Protein 6E6O (pdb70)

InterPro domains:
  IPR009064 Pheromone, protozoan [PF06360] (36-72)
  IPR016058 Pheromone Er-1, protozoan [G3DSA:1.20.50.10] (36-75)
  IPR036245 Protozoan pheromone superfamily [SSF47014] (36-75)

Nearest PDB structures (foldseek):
  2erl-assembly1_A  TM=1.021E+00  e=1.651E-05  Euplotes raikovi
  1erc-assembly1_A  TM=8.445E-01  e=1.434E-04  Euplotes raikovi
  6ynx-assembly1_N  TM=4.156E-01  e=6.668E+00  Tetrahymena thermophila

Secondary structure (DSSP, 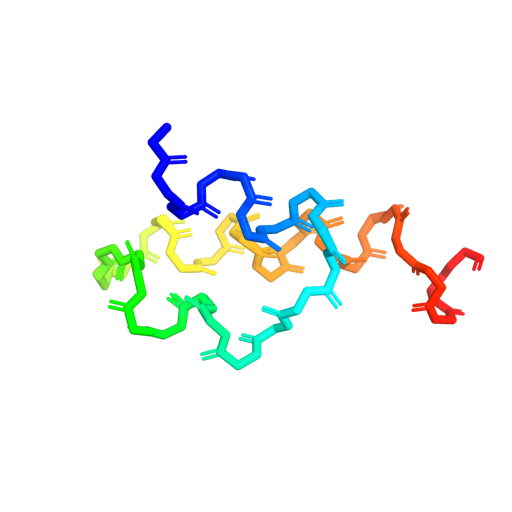8-state):
-HHHHHHHHT-THHHHHHS-TTHHHHHHHHHHHHHSTTT-

Solvent-accessible surface area: 2865 Å² total; per-residue (Å²): 114,57,5,98,103,12,5,90,136,48,59,83,93,17,8,124,88,86,5,95,144,43,131,49,86,66,28,5,96,112,68,6,122,69,83,0,98,122,89,120

Structure (mmCIF, N/CA/C/O backbone):
data_6E6O
#
_entry.id   6E6O
#
_cell.length_a   53.440
_cell.length_b   22.560
_cell.length_c   23.010
_cell.angle_alpha   90.00
_cell.angle_beta   110.57
_cell.angle_gamma   90.00
#
_symmetry.space_group_name_H-M   'C 1 2 1'
#
loop_
_entity.id
_entity.type
_entity.pdbx_description
1 polymer 'Mating pheromone Er-1/Er-3'
2 water water
#
loop_
_atom_site.group_PDB
_atom_site.id
_atom_site.type_symbol
_atom_site.label_atom_id
_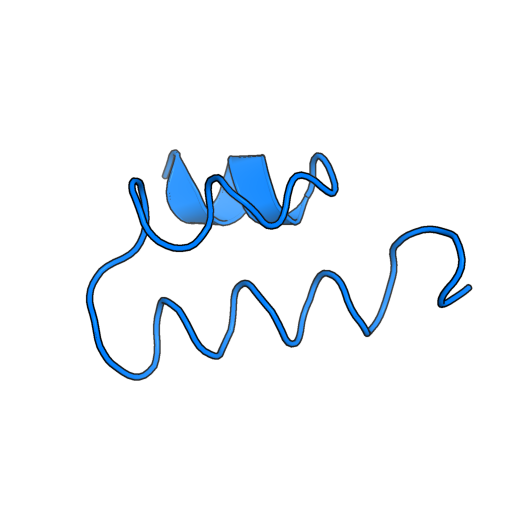atom_site.label_alt_id
_atom_site.label_comp_id
_atom_site.label_asym_id
_atom_site.label_entity_id
_atom_site.label_seq_id
_atom_site.pdbx_PDB_ins_code
_atom_site.Cartn_x
_atom_site.Cartn_y
_atom_site.Cartn_z
_atom_site.occupancy
_atom_site.B_iso_or_equiv
_atom_site.auth_seq_id
_atom_site.auth_comp_id
_atom_site.auth_asym_id
_atom_site.auth_atom_id
_atom_site.pdbx_PDB_model_num
ATOM 1 N N . ASP A 1 1 ? 25.684 18.619 6.910 1.00 13.36 1 ASP A N 1
ATOM 2 C CA . ASP A 1 1 ? 24.652 17.631 6.434 1.00 10.62 1 ASP A CA 1
ATOM 3 C C . ASP A 1 1 ? 24.565 16.555 7.514 1.00 8.84 1 ASP A C 1
ATOM 4 O O . ASP A 1 1 ? 25.183 16.677 8.607 1.00 10.80 1 ASP A O 1
ATOM 9 N N . ALA A 1 2 ? 23.734 15.532 7.279 1.00 8.47 2 ALA A N 1
ATOM 10 C CA . ALA A 1 2 ? 23.546 14.496 8.273 1.00 7.15 2 ALA A CA 1
ATOM 11 C C . ALA A 1 2 ? 24.870 13.718 8.565 1.00 6.62 2 ALA A C 1
ATOM 12 O O . ALA A 1 2 ? 25.095 13.316 9.655 1.00 7.40 2 ALA A O 1
ATOM 14 N N . CYS A 1 3 ? 25.646 13.487 7.504 1.00 6.83 3 CYS A N 1
ATOM 15 C CA . CYS A 1 3 ? 26.952 12.861 7.659 1.00 6.28 3 CYS A CA 1
ATOM 16 C C . CYS A 1 3 ? 27.826 13.592 8.678 1.00 5.55 3 CYS A C 1
ATOM 17 O O . CYS A 1 3 ? 28.353 12.982 9.621 1.00 5.60 3 CYS A O 1
ATOM 20 N N . GLU A 1 4 ? 28.006 14.893 8.494 1.00 6.30 4 GLU A N 1
ATOM 21 C CA . GLU A 1 4 ? 28.847 15.698 9.353 1.00 6.55 4 GLU A CA 1
ATOM 22 C C . GLU A 1 4 ? 28.311 15.602 10.783 1.00 5.59 4 GLU A C 1
ATOM 23 O O . GLU A 1 4 ? 29.039 15.485 11.770 1.00 5.69 4 GLU A O 1
ATOM 29 N N . GLN A 1 5 ? 26.992 15.748 10.910 1.00 6.61 5 GLN A N 1
ATOM 30 C CA . GLN A 1 5 ? 26.395 15.741 12.236 1.00 7.23 5 GLN A CA 1
ATOM 31 C C . GLN A 1 5 ? 26.445 14.404 12.869 1.00 6.92 5 GLN A C 1
ATOM 32 O O . GLN A 1 5 ? 26.628 14.301 14.092 1.00 7.74 5 GLN A O 1
ATOM 38 N N . ALA A 1 6 ? 26.349 13.312 12.175 1.00 7.24 6 ALA A N 1
ATOM 39 C CA . ALA A 1 6 ? 26.480 11.976 12.733 1.00 7.16 6 ALA A CA 1
ATOM 40 C C . ALA A 1 6 ? 27.923 11.722 13.212 1.00 6.64 6 ALA A C 1
ATOM 41 O O . ALA A 1 6 ? 28.101 11.096 14.250 1.00 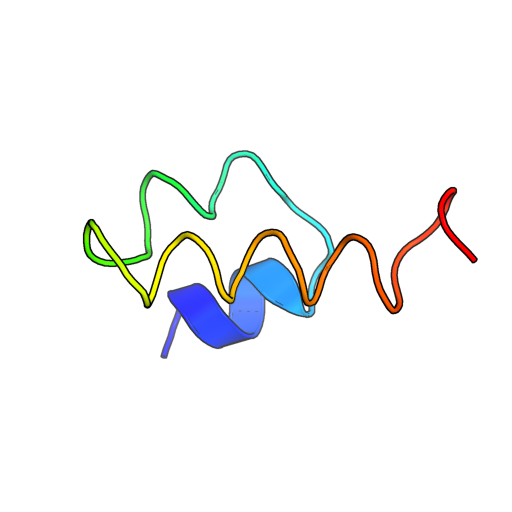6.84 6 ALA A O 1
ATOM 43 N N . ALA A 1 7 ? 29.000 12.155 12.465 1.00 5.29 7 ALA A N 1
ATOM 44 C CA . ALA A 1 7 ? 30.352 12.142 12.986 1.00 4.73 7 ALA A CA 1
ATOM 45 C C . ALA A 1 7 ? 30.436 12.850 14.319 1.00 4.44 7 ALA A C 1
ATOM 46 O O . ALA A 1 7 ? 30.998 12.337 15.301 1.00 4.67 7 ALA A O 1
ATOM 48 N N . ILE A 1 8 ? 29.848 14.065 14.379 1.00 4.54 8 ILE A N 1
ATOM 49 C CA . ILE A 1 8 ? 29.954 14.857 15.586 1.00 5.01 8 ILE A CA 1
ATOM 50 C C . ILE A 1 8 ? 29.180 14.196 16.757 1.00 5.47 8 ILE A C 1
ATOM 51 O O . ILE A 1 8 ? 29.554 14.368 17.911 1.00 6.18 8 ILE A O 1
ATOM 56 N N . GLN A 1 9 ? 28.148 13.423 16.462 1.00 5.40 9 GLN A N 1
ATOM 57 C CA A GLN A 1 9 ? 27.471 12.704 17.478 0.57 5.59 9 GLN A CA 1
ATOM 58 C CA B 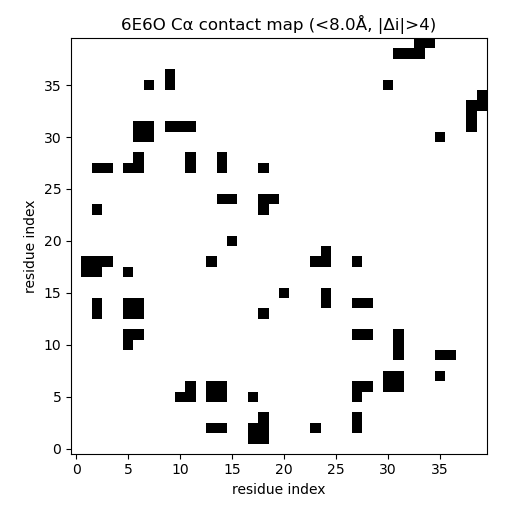GLN A 1 9 ? 27.437 12.543 17.470 0.43 5.62 9 GLN A CA 1
ATOM 59 C C . GLN A 1 9 ? 28.229 11.380 17.935 1.00 5.43 9 GLN A C 1
ATOM 60 O O . GLN A 1 9 ? 27.824 10.781 18.912 1.00 6.91 9 GLN A O 1
ATOM 71 N N . CYS A 1 10 ? 29.265 11.026 17.219 1.00 4.87 10 CYS A N 1
ATOM 72 C CA . CYS A 1 10 ? 30.104 9.892 17.549 1.00 5.06 10 CYS A CA 1
ATOM 73 C C . CYS A 1 1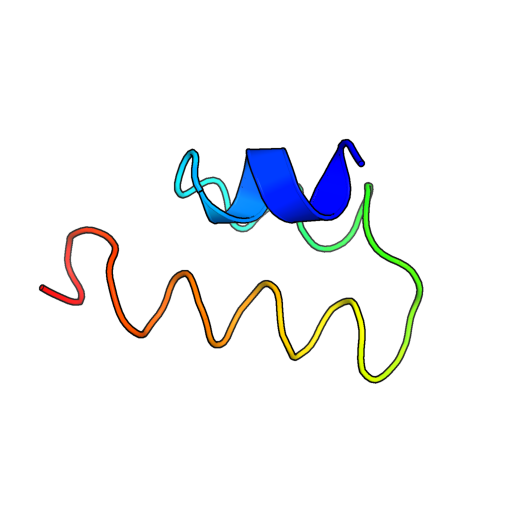0 ? 29.400 8.559 17.291 1.00 5.27 10 CYS A C 1
ATOM 74 O O . CYS A 1 10 ? 29.508 7.630 18.095 1.00 7.67 10 CYS A O 1
ATOM 77 N N . VAL A 1 11 ? 28.674 8.468 16.178 1.00 4.87 11 VAL A N 1
ATOM 78 C CA . VAL A 1 11 ? 27.937 7.265 15.826 1.00 4.97 11 VAL A CA 1
ATOM 79 C C . VAL A 1 11 ? 28.521 6.744 14.508 1.00 4.98 11 VAL A C 1
ATOM 80 O O . VAL A 1 11 ? 28.089 7.088 13.416 1.00 5.15 11 VAL A O 1
ATOM 84 N N . GLU A 1 12 ? 29.540 5.895 14.631 1.00 5.69 12 GLU A N 1
ATOM 85 C CA . GLU A 1 12 ? 30.260 5.472 13.438 1.00 6.19 12 GLU A CA 1
ATOM 86 C C . GLU A 1 12 ? 29.373 4.668 12.481 1.00 6.00 12 GLU A C 1
ATOM 87 O O . GLU A 1 12 ? 29.592 4.745 11.272 1.00 6.27 12 GLU A O 1
ATOM 93 N N . SER A 1 13 ? 28.383 3.913 12.970 1.00 6.66 13 SER A N 1
ATOM 94 C CA . SER A 1 13 ? 27.498 3.194 12.030 1.00 7.50 13 SER A CA 1
ATOM 95 C C .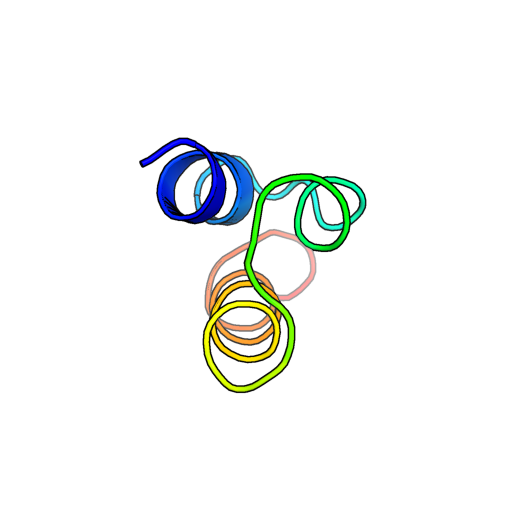 SER A 1 13 ? 26.848 4.093 11.011 1.00 7.14 13 SER A C 1
ATOM 96 O O . SER A 1 13 ? 26.552 3.696 9.881 1.00 9.61 13 SER A O 1
ATOM 99 N N . ALA A 1 14 ? 26.591 5.308 11.442 1.00 5.85 14 ALA A N 1
ATOM 100 C CA . ALA A 1 14 ? 25.923 6.238 10.553 1.00 6.74 14 ALA A CA 1
ATOM 101 C C . ALA A 1 14 ? 26.859 6.846 9.519 1.00 6.76 14 ALA A C 1
ATOM 102 O O . ALA A 1 14 ? 26.346 7.491 8.570 1.00 7.92 14 ALA A O 1
ATOM 104 N N A CYS A 1 15 ? 28.193 6.668 9.673 0.84 5.85 15 CYS A N 1
ATOM 105 N N B CYS A 1 15 ? 28.085 6.560 9.529 0.16 6.76 15 CYS A N 1
ATOM 106 C CA A CYS A 1 15 ? 29.069 7.167 8.579 0.84 5.83 15 CYS A CA 1
ATOM 107 C CA B CYS A 1 15 ? 28.718 7.276 8.584 0.16 6.04 15 CYS A CA 1
ATOM 108 C C A CYS A 1 15 ? 28.682 6.465 7.257 0.84 6.56 15 CYS A C 1
ATOM 109 C C B CYS A 1 15 ? 28.833 6.433 7.293 0.16 6.28 15 CYS A C 1
ATOM 110 O O A CYS A 1 15 ? 28.575 7.089 6.246 0.84 6.92 15 CYS A O 1
ATOM 111 O O B CYS A 1 15 ? 29.131 6.983 6.280 0.16 5.72 15 CYS A O 1
ATOM 116 N N . GLU A 1 16 ? 28.448 5.146 7.297 1.00 7.20 16 GLU A N 1
ATOM 117 C CA . GLU A 1 16 ? 28.200 4.454 6.076 1.00 8.13 16 GLU A CA 1
ATOM 118 C C . GLU A 1 16 ? 26.885 4.864 5.453 1.00 8.68 16 GLU A C 1
ATOM 119 O O . GLU A 1 16 ? 26.812 4.956 4.233 1.00 12.92 16 GLU A O 1
ATOM 125 N N . SER A 1 17 ? 25.862 5.022 6.272 1.00 7.42 17 SER A N 1
ATOM 126 C CA . SER A 1 17 ? 24.568 5.263 5.685 1.00 8.28 17 SER A CA 1
ATOM 127 C C . SER A 1 17 ? 24.334 6.710 5.327 1.00 8.89 17 SER A C 1
ATOM 128 O O . SER A 1 17 ? 23.503 6.977 4.467 1.00 15.76 17 SER A O 1
ATOM 131 N N . LEU A 1 18 ? 24.999 7.665 5.971 1.00 6.16 18 LEU A N 1
ATOM 132 C CA . LEU A 1 18 ? 24.711 9.041 5.716 1.00 7.06 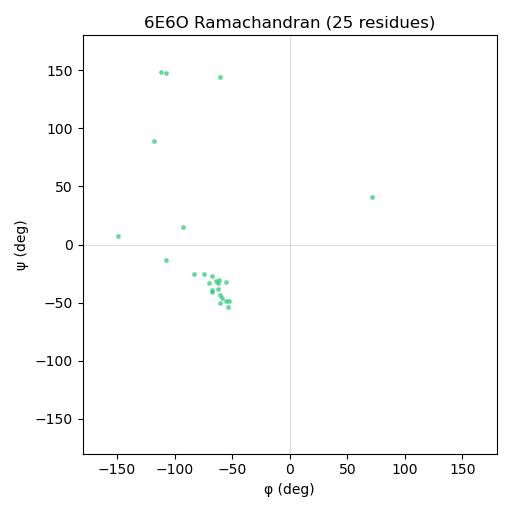18 LEU A CA 1
ATOM 133 C C . LEU A 1 18 ? 25.782 9.763 4.920 1.00 7.88 18 LEU A C 1
ATOM 134 O O . LEU A 1 18 ? 25.540 10.877 4.432 1.00 14.93 18 LEU A O 1
ATOM 139 N N . CYS A 1 19 ? 26.948 9.195 4.757 1.00 5.18 19 CYS A N 1
ATOM 140 C CA . CYS A 1 19 ? 28.048 9.837 4.037 1.00 5.05 19 CYS A CA 1
ATOM 141 C C . CYS A 1 19 ? 28.244 9.155 2.670 1.00 6.08 19 CYS A C 1
ATOM 142 O O . CYS A 1 19 ? 28.110 7.953 2.553 1.00 7.05 19 CYS A O 1
ATOM 145 N N . THR A 1 20 ? 28.666 9.960 1.691 1.00 7.58 20 THR A N 1
ATOM 146 C CA . THR A 1 20 ? 29.020 9.459 0.393 1.00 9.38 20 THR A CA 1
ATOM 147 C C . THR A 1 20 ? 30.291 8.659 0.478 1.00 8.06 20 THR A C 1
ATOM 148 O O . THR A 1 20 ? 31.211 8.944 1.267 1.00 7.95 20 THR A O 1
ATOM 152 N N A GLU A 1 21 ? 30.363 7.589 -0.316 0.56 8.18 21 GLU A N 1
ATOM 153 N N B GLU A 1 21 ? 30.427 7.789 -0.512 0.44 7.04 21 GLU A N 1
ATOM 154 C CA A GLU A 1 21 ? 31.543 6.784 -0.443 0.56 8.66 21 GLU A CA 1
ATOM 155 C CA B GLU A 1 21 ? 31.655 7.056 -0.621 0.44 6.92 21 GLU A CA 1
ATOM 156 C C A GLU A 1 21 ? 32.768 7.692 -0.810 0.56 7.47 21 GLU A C 1
ATOM 157 C C B GLU A 1 21 ? 32.827 7.959 -0.796 0.44 6.93 21 GLU A C 1
ATOM 158 O O A GLU A 1 21 ? 32.623 8.622 -1.520 0.56 7.11 21 GLU A O 1
ATOM 159 O O B GLU A 1 21 ? 32.759 9.086 -1.413 0.44 6.16 21 GLU A O 1
ATOM 170 N N . GLY A 1 22 ? 33.950 7.339 -0.356 1.00 7.93 22 GLY A N 1
ATOM 171 C CA . GLY A 1 22 ? 35.204 8.013 -0.596 1.00 7.67 22 GLY A CA 1
ATOM 172 C C . GLY A 1 22 ? 35.512 8.940 0.563 1.00 6.58 22 GLY A C 1
ATOM 173 O O . GLY A 1 22 ? 35.407 8.556 1.705 1.00 6.43 22 GLY A O 1
ATOM 174 N N . GLU A 1 23 ? 35.911 10.163 0.217 1.00 6.71 23 GLU A N 1
ATOM 175 C CA . GLU A 1 23 ? 36.453 11.017 1.237 1.00 6.84 23 GLU A CA 1
ATOM 176 C C . GLU A 1 23 ? 35.430 11.329 2.330 1.00 5.90 23 GLU A C 1
ATOM 177 O O . GLU A 1 23 ? 35.866 11.479 3.478 1.00 6.04 23 GLU A O 1
ATOM 183 N N . ASP A 1 24 ? 34.143 11.434 2.034 1.00 5.85 24 ASP A N 1
ATOM 184 C CA A ASP A 1 24 ? 33.090 11.743 2.986 0.47 4.94 24 ASP A CA 1
ATOM 185 C CA B ASP A 1 24 ? 33.300 11.869 3.169 0.53 6.28 24 ASP A CA 1
ATOM 186 C C . ASP A 1 24 ? 33.161 10.751 4.189 1.00 5.38 24 ASP A C 1
ATOM 187 O O . ASP A 1 24 ? 33.127 11.085 5.390 1.00 5.27 24 ASP A O 1
ATOM 196 N N . ARG A 1 25 ? 33.175 9.477 3.819 1.00 5.34 25 ARG A N 1
ATOM 197 C CA . ARG A 1 25 ? 33.223 8.405 4.830 1.00 5.23 25 ARG A CA 1
ATOM 198 C C . ARG A 1 25 ? 34.538 8.380 5.569 1.00 5.14 25 ARG A C 1
ATOM 199 O O . ARG A 1 25 ? 34.559 8.120 6.764 1.00 5.97 25 ARG A O 1
ATOM 207 N N . THR A 1 26 ? 35.638 8.616 4.872 1.00 5.02 26 THR A N 1
ATOM 208 C CA . THR A 1 26 ? 36.913 8.686 5.556 1.00 4.83 26 THR A CA 1
ATOM 209 C C . THR A 1 26 ? 36.889 9.806 6.565 1.00 4.72 26 THR A C 1
ATOM 210 O O . THR A 1 26 ? 37.379 9.636 7.685 1.00 5.20 26 THR A O 1
ATOM 214 N N . GLY A 1 27 ? 36.348 10.966 6.171 1.00 4.35 27 GLY A N 1
ATOM 215 C CA . GLY A 1 27 ? 36.377 12.102 7.062 1.00 4.41 27 GLY A CA 1
ATOM 216 C C . GLY A 1 27 ? 35.515 11.896 8.295 1.00 4.31 27 GLY A C 1
ATOM 217 O O . GLY A 1 27 ? 35.852 12.414 9.384 1.00 4.83 27 GLY A O 1
ATOM 218 N N A CYS A 1 28 ? 34.404 11.174 8.136 0.85 3.97 28 CYS A N 1
ATOM 219 N N B CYS A 1 28 ? 34.462 11.141 8.228 0.15 4.15 28 CYS A N 1
ATOM 220 C CA A CYS A 1 28 ? 33.513 10.844 9.262 0.85 4.19 28 CYS A CA 1
ATOM 221 C CA B CYS A 1 28 ? 33.731 10.946 9.448 0.15 3.44 28 CYS A CA 1
ATOM 222 C C A CYS A 1 28 ? 34.285 10.000 10.288 0.85 4.43 28 CYS A C 1
ATOM 223 C C B CYS A 1 28 ? 34.366 9.939 10.355 0.15 4.19 28 CYS A C 1
ATOM 224 O O A CYS A 1 28 ? 34.311 10.322 11.475 0.85 4.66 28 CYS A O 1
ATOM 225 O O B CYS A 1 28 ? 34.230 9.976 11.534 0.15 4.64 28 CYS A O 1
ATOM 230 N N . TYR A 1 29 ? 34.955 8.922 9.805 1.00 4.32 29 TYR A N 1
ATOM 231 C CA . TYR A 1 29 ? 35.747 8.065 10.660 1.00 4.39 29 TYR A CA 1
ATOM 232 C C . TYR A 1 29 ? 36.874 8.808 11.303 1.00 4.81 29 TYR A C 1
ATOM 233 O O . TYR A 1 29 ? 37.128 8.677 12.495 1.00 5.05 29 TYR A O 1
ATOM 242 N N . MET A 1 30 ? 37.593 9.624 10.521 1.00 4.85 30 MET A N 1
ATOM 243 C CA A MET A 1 30 ? 38.718 10.344 11.094 0.66 4.98 30 MET A CA 1
ATOM 244 C CA B MET A 1 30 ? 38.697 10.444 11.006 0.34 5.18 30 MET A CA 1
ATOM 245 C C . MET A 1 30 ? 38.265 11.348 12.157 1.00 4.74 30 MET A C 1
ATOM 246 O O . MET A 1 30 ? 38.946 11.515 13.158 1.00 5.51 30 MET A O 1
ATOM 255 N N . TYR A 1 31 ? 37.112 11.986 11.970 1.00 4.53 31 TYR A N 1
ATOM 256 C CA . TYR A 1 31 ? 36.611 12.878 13.012 1.00 4.79 31 TYR A CA 1
ATOM 257 C C . TYR A 1 31 ? 36.384 12.099 14.295 1.00 4.57 31 TYR A C 1
ATOM 258 O O . TYR A 1 31 ? 36.782 12.539 15.388 1.00 4.95 31 TYR A O 1
ATOM 267 N N . ILE A 1 32 ? 35.658 10.972 14.170 1.00 4.55 32 ILE A N 1
ATOM 268 C CA . ILE A 1 32 ? 35.360 10.155 15.342 1.00 4.71 32 ILE A CA 1
ATOM 269 C C . ILE A 1 32 ? 36.634 9.777 16.056 1.00 4.95 32 ILE A C 1
ATOM 270 O O . ILE A 1 32 ? 36.760 9.900 17.272 1.00 5.37 32 ILE A O 1
ATOM 275 N N . TYR A 1 33 ? 37.623 9.285 15.280 1.00 5.36 33 TYR A N 1
ATOM 276 C CA . TYR A 1 33 ? 38.893 8.908 15.857 1.00 5.67 33 TYR A CA 1
ATOM 277 C C . TYR A 1 33 ? 39.582 10.163 16.511 1.00 5.96 33 TYR A C 1
ATOM 278 O O . TYR A 1 33 ? 40.365 9.963 17.520 1.00 7.67 33 TYR A O 1
ATOM 287 N N . SER A 1 34 ? 39.384 11.330 16.027 1.00 5.87 34 SER A N 1
ATOM 288 C CA A SER A 1 34 ? 40.038 12.585 16.527 0.48 5.38 34 SER A CA 1
ATOM 289 C CA B SER A 1 34 ? 40.065 12.388 16.560 0.52 6.98 34 SER A CA 1
ATOM 290 C C . SER A 1 34 ? 39.463 12.945 17.859 1.00 5.83 34 SER A C 1
ATOM 291 O O . SER A 1 34 ? 40.169 13.611 18.603 1.00 7.43 34 SER A O 1
ATOM 296 N N . ASN A 1 35 ? 38.164 12.730 18.057 1.00 5.13 35 ASN A N 1
ATOM 297 C CA . ASN A 1 35 ? 37.509 13.610 19.001 1.00 5.46 35 ASN A CA 1
ATOM 298 C C . ASN A 1 35 ? 36.337 12.975 19.770 1.00 5.29 35 ASN A C 1
ATOM 299 O O . ASN A 1 35 ? 35.651 13.677 20.500 1.00 7.22 35 ASN A O 1
ATOM 304 N N . CYS A 1 36 ? 36.153 11.648 19.601 1.00 4.88 36 CYS A N 1
ATOM 305 C CA . CYS A 1 36 ? 35.095 10.954 20.294 1.00 5.03 36 CYS A CA 1
ATOM 306 C C . CYS A 1 36 ? 35.668 10.020 21.312 1.00 6.27 36 CYS A C 1
ATOM 307 O O . CYS A 1 36 ? 36.609 9.390 21.062 1.00 8.54 36 CYS A O 1
ATOM 310 N N . PRO A 1 37 ? 34.916 9.812 22.430 1.00 10.73 37 PRO A N 1
ATOM 311 C CA . PRO A 1 37 ? 35.295 8.728 23.331 1.00 14.67 37 PRO A CA 1
ATOM 312 C C . PRO A 1 37 ? 35.223 7.389 22.573 1.00 16.58 37 PRO A C 1
ATOM 313 O O . PRO A 1 37 ? 34.308 7.281 21.766 1.00 24.85 37 PRO A O 1
ATOM 317 N N . PRO A 1 38 ? 36.098 6.381 22.792 1.00 14.66 38 PRO A N 1
ATOM 318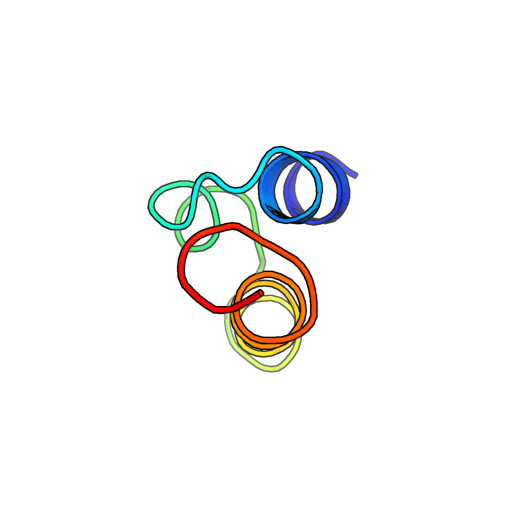 C CA . PRO A 1 38 ? 37.208 6.303 23.709 1.00 13.03 38 PRO A CA 1
ATOM 319 C C . PRO A 1 38 ? 38.453 6.720 23.074 1.00 13.10 38 PRO A C 1
ATOM 320 O O . PRO A 1 38 ? 39.492 6.534 23.725 1.00 19.54 38 PRO A O 1
ATOM 324 N N . TYR A 1 39 ? 38.410 7.372 21.935 1.00 10.97 39 TYR A N 1
ATOM 325 C CA . TYR A 1 39 ? 39.668 7.800 21.336 1.00 10.66 39 TYR A CA 1
ATOM 326 C C . TYR A 1 39 ? 40.293 8.991 22.057 1.00 13.07 39 TYR A C 1
ATOM 327 O O . TYR A 1 39 ? 41.498 9.251 21.954 1.00 19.58 39 TYR A O 1
ATOM 336 N N . VAL A 1 40 ? 39.440 9.761 22.707 0.75 11.37 40 VAL A N 1
ATOM 337 C CA . VAL A 1 40 ? 39.826 10.798 23.588 0.79 12.45 40 VAL A CA 1
ATOM 338 C C . VAL A 1 40 ? 39.146 10.517 24.849 0.67 15.02 40 VAL A C 1
ATOM 339 O O . VAL A 1 40 ? 38.090 9.868 24.930 0.78 17.32 40 VAL A O 1
#

Radius of gyration: 8.86 Å; Cα contacts (8 Å, |Δi|>4): 61; chains: 1; bounding box: 16×14×24 Å

Foldseek 3Di:
DVLVVCLVVLPLVPNVVPPDPDPSNVVSVVSSCVDPPPND

Sequence (40 aa):
DACEQAAIQQCVESACCESLCTEEGEDDRTGCCYMMYIYSSNCPPYV

CATH classification: 1.20.50.10

B-factor: mean 8.58, std 5.07, range [3.36, 42.53]

Organism: Euplotes raikovi (NCBI:txid5938)